Protein AF-A0A1C6ICH6-F1 (afdb_monomer_lite)

Sequence (107 aa):
MEGKCVLFKAFGGVDAIPLCVRSHDVDEIVNTVALLAGSFGGVNLEDIAAPRCFEIERKLKERCDIPIFHDDQHGTAVITLAGLTNALPAPPPSPSRSCCSPPGQGT

pLDDT: mean 90.63, std 14.8, range [42.0, 98.56]

Secondary structure (DSSP, 8-state):
-HHHHHHHHHHH-------------HHHHHHHHHHHGGG-S-EEE-SPPTTHHHHHHHHHHHH-SS-EEEIIIIIHHHHHHHHHHHHSPPPPPP--S---PPPP---

Structure (mmCIF, N/CA/C/O backbone):
data_AF-A0A1C6ICH6-F1
#
_entry.id   AF-A0A1C6ICH6-F1
#
loop_
_atom_site.group_PDB
_atom_site.id
_atom_site.type_symbol
_atom_site.label_atom_id
_atom_site.label_alt_id
_atom_site.label_comp_id
_atom_site.label_asym_id
_atom_site.label_entity_id
_atom_site.label_seq_id
_atom_site.pdbx_PDB_ins_code
_atom_site.Cartn_x
_atom_site.Cartn_y
_atom_site.Cartn_z
_atom_site.occupancy
_atom_site.B_iso_or_equiv
_atom_site.auth_seq_id
_atom_site.auth_comp_id
_atom_site.auth_asym_id
_atom_site.auth_atom_id
_atom_site.pdbx_PDB_model_num
ATOM 1 N N . MET A 1 1 ? -6.564 8.532 -8.002 1.00 95.62 1 MET A N 1
ATOM 2 C CA . MET A 1 1 ? -6.870 7.211 -7.404 1.00 95.62 1 MET A CA 1
ATOM 3 C C . MET A 1 1 ? -7.548 6.247 -8.370 1.00 95.62 1 MET A C 1
ATOM 5 O O . MET A 1 1 ? -6.965 5.203 -8.614 1.00 95.62 1 MET A O 1
ATOM 9 N N . GLU A 1 2 ? -8.693 6.573 -8.986 1.00 97.62 2 GLU A N 1
ATOM 10 C CA . GLU A 1 2 ? -9.378 5.661 -9.936 1.00 97.62 2 GLU A CA 1
ATOM 11 C C . GLU A 1 2 ? -8.475 5.134 -11.062 1.00 97.62 2 GLU A C 1
ATOM 13 O O . GLU A 1 2 ? -8.437 3.932 -11.309 1.00 97.62 2 GLU A O 1
ATOM 18 N N . GLY A 1 3 ? -7.676 6.008 -11.687 1.00 97.75 3 GLY A N 1
ATOM 19 C CA . GLY A 1 3 ? -6.709 5.588 -12.706 1.00 97.75 3 GLY A CA 1
ATOM 20 C C . GLY A 1 3 ? -5.717 4.537 -12.197 1.00 97.75 3 GLY A C 1
ATOM 21 O O . GLY A 1 3 ? -5.391 3.604 -12.922 1.00 97.75 3 GLY A O 1
ATOM 22 N N . LYS A 1 4 ? -5.304 4.611 -10.926 1.00 96.75 4 LYS A N 1
ATOM 23 C CA . LYS A 1 4 ? -4.405 3.623 -10.321 1.00 96.75 4 LYS A CA 1
ATOM 24 C C . LYS A 1 4 ? -5.103 2.286 -10.081 1.00 96.75 4 LYS A C 1
ATOM 26 O O . LYS A 1 4 ? -4.509 1.243 -10.324 1.00 96.75 4 LYS A O 1
ATOM 31 N N . CYS A 1 5 ? -6.383 2.303 -9.709 1.00 98.00 5 CYS A N 1
ATOM 32 C CA . CYS A 1 5 ? -7.198 1.088 -9.635 1.00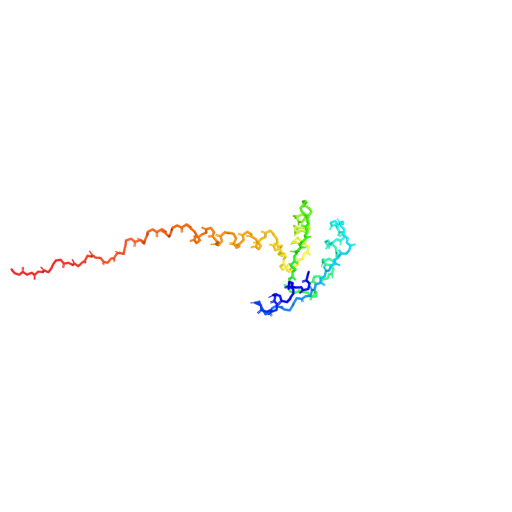 98.00 5 CYS A CA 1
ATOM 33 C C . CYS A 1 5 ? -7.312 0.396 -11.005 1.00 98.00 5 CYS A C 1
ATOM 35 O O . CYS A 1 5 ? -7.191 -0.825 -11.085 1.00 98.00 5 CYS A O 1
ATOM 37 N N . VAL A 1 6 ? -7.459 1.166 -12.092 1.00 98.38 6 VAL A N 1
ATOM 38 C CA . VAL A 1 6 ? -7.428 0.620 -13.461 1.00 98.38 6 VAL A CA 1
ATOM 39 C C . VAL A 1 6 ? -6.081 -0.047 -13.757 1.00 98.38 6 VAL A C 1
ATOM 41 O O . VAL A 1 6 ? -6.068 -1.148 -14.302 1.00 98.38 6 VAL A O 1
ATOM 44 N N . LEU A 1 7 ? -4.957 0.562 -13.358 1.00 98.00 7 LEU A N 1
ATOM 45 C CA . LEU A 1 7 ? -3.627 -0.043 -13.520 1.00 98.00 7 LEU A CA 1
ATOM 46 C C . LEU A 1 7 ? -3.477 -1.341 -12.712 1.00 98.00 7 LEU A C 1
ATOM 48 O O . LEU A 1 7 ? -3.005 -2.339 -13.258 1.00 98.00 7 LEU A O 1
ATOM 52 N N . PHE A 1 8 ? -3.928 -1.357 -11.453 1.00 98.31 8 PHE A N 1
ATOM 53 C CA . PHE A 1 8 ? -3.949 -2.563 -10.616 1.00 98.31 8 PHE A CA 1
ATOM 54 C C . PHE A 1 8 ? -4.706 -3.706 -11.292 1.00 98.31 8 PHE A C 1
ATOM 56 O O . PHE A 1 8 ? -4.198 -4.830 -11.344 1.00 98.31 8 PHE A O 1
ATOM 63 N N . LYS A 1 9 ? -5.873 -3.420 -11.880 1.00 98.19 9 LYS A N 1
ATOM 64 C CA . LYS A 1 9 ? -6.653 -4.442 -12.578 1.00 98.19 9 LYS A CA 1
ATOM 65 C C . LYS A 1 9 ? -5.992 -4.889 -13.878 1.00 98.19 9 LYS A C 1
ATOM 67 O O . LYS A 1 9 ? -5.892 -6.089 -14.121 1.00 98.19 9 LYS A O 1
ATOM 72 N N . ALA A 1 10 ? -5.546 -3.941 -14.700 1.00 98.50 10 ALA A N 1
ATOM 73 C CA . ALA A 1 10 ? -5.025 -4.210 -16.037 1.00 98.50 10 ALA A CA 1
ATOM 74 C C . ALA A 1 10 ? -3.690 -4.966 -16.022 1.00 98.50 10 ALA A C 1
ATOM 76 O O . ALA A 1 10 ? -3.485 -5.851 -16.848 1.00 98.50 10 ALA A O 1
ATOM 77 N N . PHE A 1 11 ? -2.794 -4.630 -15.091 1.00 98.06 11 PHE A N 1
ATOM 78 C CA . PHE A 1 11 ? -1.433 -5.175 -15.065 1.00 98.06 11 PHE A CA 1
ATOM 79 C C . PHE A 1 11 ? -1.189 -6.166 -13.928 1.00 98.06 11 PHE A C 1
ATOM 81 O O . PHE A 1 11 ? -0.359 -7.059 -14.074 1.00 98.06 11 PHE A O 1
ATOM 88 N N . GLY A 1 12 ? -1.901 -6.029 -12.807 1.00 97.31 12 GLY A N 1
ATOM 89 C CA . GLY A 1 12 ? -1.746 -6.900 -11.640 1.00 97.31 12 GLY A CA 1
ATOM 90 C C . GLY A 1 12 ? -2.878 -7.909 -11.449 1.00 97.31 12 GLY A C 1
ATOM 91 O O . GLY A 1 12 ? -2.770 -8.772 -10.584 1.00 97.31 12 GLY A O 1
ATOM 92 N N . GLY A 1 13 ? -3.981 -7.794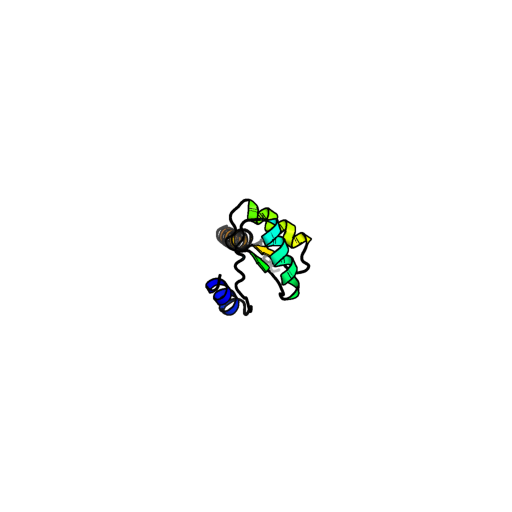 -12.200 1.00 98.12 13 GLY A N 1
ATOM 93 C CA . GLY A 1 13 ? -5.192 -8.578 -11.943 1.00 98.12 13 GLY A CA 1
ATOM 94 C C . GLY A 1 13 ? -5.831 -8.286 -10.578 1.00 98.12 13 GLY A C 1
ATOM 95 O O . GLY A 1 13 ? -6.666 -9.066 -10.127 1.00 98.12 13 GLY A O 1
ATOM 96 N N . VAL A 1 14 ? -5.452 -7.181 -9.926 1.00 98.25 14 VAL A N 1
ATOM 97 C CA . VAL A 1 14 ? -5.881 -6.817 -8.570 1.00 98.25 14 VAL A CA 1
ATOM 98 C C . VAL A 1 14 ? -7.144 -5.964 -8.634 1.00 98.25 14 VAL A C 1
ATOM 100 O O . VAL A 1 14 ? -7.172 -4.926 -9.296 1.00 98.25 14 VAL A O 1
ATOM 103 N N . ASP A 1 15 ? -8.183 -6.383 -7.914 1.00 98.31 15 ASP A N 1
ATOM 104 C CA . ASP A 1 15 ? -9.392 -5.587 -7.712 1.00 98.31 15 ASP A CA 1
ATOM 105 C C . ASP A 1 15 ? -9.152 -4.557 -6.602 1.00 98.31 15 ASP A C 1
ATOM 107 O O . ASP A 1 15 ? -9.133 -4.881 -5.416 1.00 98.31 15 ASP A O 1
ATOM 111 N N . ALA A 1 16 ? -8.937 -3.305 -7.001 1.00 98.25 16 ALA A N 1
ATOM 112 C CA . ALA A 1 16 ? -8.693 -2.189 -6.096 1.00 98.25 16 ALA A CA 1
ATOM 113 C C . ALA A 1 16 ? -9.859 -1.197 -6.126 1.00 98.25 16 ALA A C 1
ATOM 115 O O . ALA A 1 16 ? -10.440 -0.942 -7.183 1.00 98.25 16 ALA A O 1
ATOM 116 N N . ILE A 1 17 ? -10.147 -0.581 -4.979 1.00 97.88 17 ILE A N 1
ATOM 117 C CA . ILE A 1 17 ? -11.095 0.531 -4.878 1.00 97.88 17 ILE A CA 1
ATOM 118 C C . ILE A 1 17 ? -10.378 1.793 -4.378 1.00 97.88 17 ILE A C 1
ATOM 120 O O . ILE A 1 17 ? -9.502 1.696 -3.515 1.00 97.88 17 ILE A O 1
ATOM 124 N N . PRO A 1 18 ? -10.724 2.985 -4.888 1.00 97.69 18 P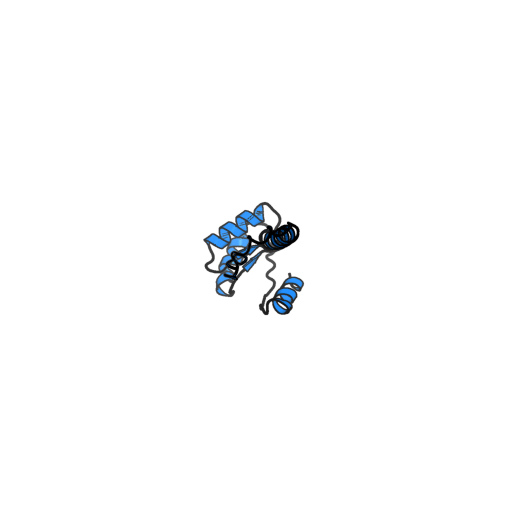RO A N 1
ATOM 125 C CA . PRO A 1 18 ? -10.135 4.226 -4.410 1.00 97.69 18 PRO A CA 1
ATOM 126 C C . PRO A 1 18 ? -10.815 4.679 -3.111 1.00 97.69 18 PRO A C 1
ATOM 128 O O . PRO A 1 18 ? -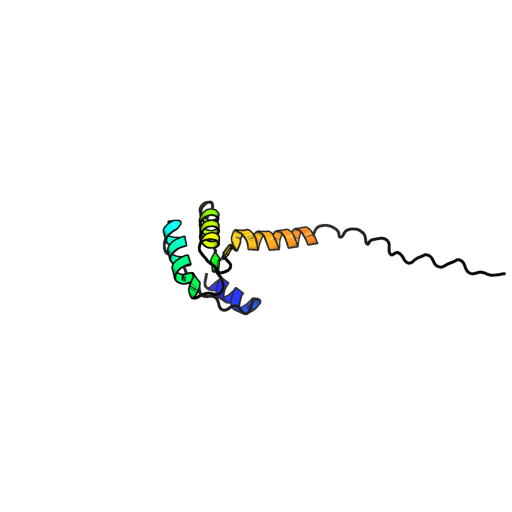12.028 4.879 -3.078 1.00 97.69 18 PRO A O 1
ATOM 131 N N . LEU A 1 19 ? -10.034 4.904 -2.051 1.00 96.50 19 LEU A N 1
ATOM 132 C CA . LEU A 1 19 ? -10.525 5.440 -0.776 1.00 96.50 19 LEU A CA 1
ATOM 133 C C . LEU A 1 19 ? -9.842 6.772 -0.449 1.00 96.50 19 LEU A C 1
ATOM 135 O O . LEU A 1 19 ? -8.792 6.819 0.186 1.00 96.50 19 LEU A O 1
ATOM 139 N N . CYS A 1 20 ? -10.452 7.874 -0.886 1.00 96.69 20 CYS A N 1
ATOM 140 C CA . CYS A 1 20 ? -9.953 9.221 -0.610 1.00 96.69 20 CYS A CA 1
ATOM 141 C C . CYS A 1 20 ? -10.492 9.732 0.736 1.00 96.69 20 CYS A C 1
ATOM 143 O O . CYS A 1 20 ? -11.642 10.168 0.826 1.00 96.69 20 CYS A O 1
ATOM 145 N N . VAL A 1 21 ? -9.659 9.714 1.778 1.00 96.50 21 VAL A N 1
ATOM 146 C CA . VAL A 1 21 ? -10.010 10.253 3.102 1.00 96.50 21 VAL A CA 1
ATOM 147 C C . VAL A 1 21 ? -9.870 11.775 3.086 1.00 96.50 21 VAL A C 1
ATOM 149 O O . VAL A 1 21 ? -8.793 12.307 2.827 1.00 96.50 21 VAL A O 1
ATOM 152 N N . ARG A 1 22 ? -10.957 12.502 3.374 1.00 96.62 22 ARG A N 1
ATOM 153 C CA . ARG A 1 22 ? -10.962 13.975 3.436 1.00 96.62 22 ARG A CA 1
ATOM 154 C C . ARG A 1 22 ? -10.456 14.472 4.794 1.00 96.62 22 ARG A C 1
ATOM 156 O O . ARG A 1 22 ? -11.160 15.183 5.501 1.00 96.62 22 ARG A O 1
ATOM 163 N N . SER A 1 23 ? -9.242 14.072 5.147 1.00 96.44 23 SER A N 1
ATOM 164 C CA . SER A 1 23 ? -8.532 14.563 6.323 1.00 96.44 23 SER A CA 1
ATOM 165 C C . SER A 1 23 ? -7.055 14.763 6.003 1.00 96.44 23 SER A C 1
ATOM 167 O O . SER A 1 23 ? -6.496 14.194 5.065 1.00 96.44 23 SER A O 1
ATOM 169 N N . HIS A 1 24 ? -6.438 15.628 6.792 1.00 95.00 24 HIS A N 1
ATOM 170 C CA . HIS A 1 24 ? -5.008 15.889 6.804 1.00 95.00 24 HIS A CA 1
ATOM 171 C C . HIS A 1 24 ? -4.381 15.528 8.155 1.00 95.00 24 HIS A C 1
ATOM 173 O O . HIS A 1 24 ? -3.160 15.630 8.300 1.00 95.00 24 HIS A O 1
ATOM 179 N N . ASP A 1 25 ? -5.198 15.121 9.125 1.00 97.75 25 ASP A N 1
ATOM 180 C CA . ASP A 1 25 ? -4.733 14.646 10.414 1.00 97.75 25 ASP A CA 1
ATOM 181 C C . ASP A 1 25 ? -4.230 13.201 10.297 1.00 97.75 25 ASP A C 1
ATOM 183 O O . ASP A 1 25 ? -4.849 12.350 9.656 1.00 97.75 25 ASP A O 1
ATOM 187 N N . VAL A 1 26 ? -3.065 12.936 10.886 1.00 98.12 26 VAL A N 1
ATOM 188 C CA . VAL A 1 26 ? -2.412 11.622 10.803 1.00 98.12 26 VAL A CA 1
ATOM 189 C C . VAL A 1 26 ? -3.258 10.559 11.491 1.00 98.12 26 VAL A C 1
ATOM 191 O O . VAL A 1 26 ? -3.448 9.477 10.938 1.00 98.12 26 VAL A O 1
ATOM 194 N N . ASP A 1 27 ? -3.754 10.850 12.690 1.00 98.12 27 ASP A N 1
ATOM 195 C CA . ASP A 1 27 ? -4.436 9.868 13.522 1.00 98.12 27 ASP A CA 1
ATOM 196 C C . ASP A 1 27 ? -5.830 9.555 12.984 1.00 98.12 27 ASP A C 1
ATOM 198 O O . ASP A 1 27 ? -6.231 8.389 12.984 1.00 98.12 27 ASP A O 1
ATOM 202 N N . GLU A 1 28 ? -6.532 10.550 12.436 1.00 98.25 28 GLU A N 1
ATOM 203 C CA . GLU A 1 28 ? -7.790 10.339 11.721 1.00 98.25 28 GLU A CA 1
ATOM 204 C C . GLU A 1 28 ? -7.603 9.408 10.522 1.00 98.25 28 GLU A C 1
ATOM 206 O O . GLU A 1 28 ? -8.319 8.412 10.414 1.00 98.25 28 GLU A O 1
ATOM 211 N N . ILE A 1 29 ? -6.611 9.668 9.659 1.00 98.25 29 ILE A N 1
ATOM 212 C CA . ILE A 1 29 ? -6.336 8.823 8.485 1.00 98.25 29 ILE A CA 1
ATOM 213 C C . ILE A 1 29 ? -5.999 7.396 8.923 1.00 98.25 29 ILE A C 1
ATOM 215 O O . ILE A 1 29 ? -6.588 6.438 8.416 1.00 98.25 29 ILE A O 1
ATOM 219 N N . VAL A 1 30 ? -5.079 7.245 9.882 1.00 98.44 30 VAL A N 1
ATOM 220 C CA . VAL A 1 30 ? -4.666 5.931 10.392 1.00 98.44 30 VAL A CA 1
ATOM 221 C C . VAL A 1 30 ? -5.866 5.190 10.973 1.00 98.44 30 VAL A C 1
ATOM 223 O O . VAL A 1 30 ? -6.044 4.004 10.707 1.00 98.44 30 VAL A O 1
ATOM 226 N N . ASN A 1 31 ? -6.706 5.867 11.756 1.00 98.50 31 ASN A N 1
ATOM 227 C CA . ASN A 1 31 ? -7.874 5.246 12.360 1.00 98.50 31 ASN A CA 1
ATOM 228 C C . ASN A 1 31 ? -8.922 4.845 11.316 1.00 98.50 31 ASN A C 1
ATOM 230 O O . ASN A 1 31 ? -9.440 3.733 11.385 1.00 98.50 31 ASN A O 1
ATOM 234 N N . THR A 1 32 ? -9.208 5.706 10.335 1.00 98.31 32 THR A N 1
ATOM 235 C CA . THR A 1 32 ? -10.127 5.385 9.236 1.00 98.31 32 THR A CA 1
ATOM 236 C C . THR A 1 32 ? -9.659 4.153 8.470 1.00 98.31 32 THR A C 1
ATOM 238 O O . THR A 1 32 ? -10.444 3.229 8.270 1.00 98.31 32 THR A O 1
ATOM 241 N N . VAL A 1 33 ? -8.384 4.102 8.078 1.00 98.12 33 VAL A N 1
ATOM 242 C CA . VAL A 1 33 ? -7.841 2.960 7.332 1.00 98.12 33 VAL A CA 1
ATOM 243 C C . VAL A 1 33 ? -7.829 1.694 8.194 1.00 98.12 33 VAL A C 1
ATOM 245 O O . VAL A 1 33 ? -8.271 0.650 7.725 1.00 98.12 33 VAL A O 1
ATOM 248 N N . ALA A 1 34 ? -7.410 1.775 9.462 1.00 98.00 34 ALA A N 1
ATOM 249 C CA . ALA A 1 34 ? -7.373 0.618 10.361 1.00 98.00 34 ALA A CA 1
ATOM 250 C C . ALA A 1 34 ? -8.766 0.010 10.607 1.00 98.00 34 ALA A C 1
ATOM 252 O O . ALA A 1 34 ? -8.902 -1.210 10.642 1.00 98.00 34 ALA A O 1
ATOM 253 N N . LEU A 1 35 ? -9.812 0.836 10.731 1.00 98.06 35 LEU A N 1
ATOM 254 C CA . LEU A 1 35 ? -11.193 0.354 10.867 1.00 98.06 35 LEU A CA 1
ATOM 255 C C . LEU A 1 35 ? -11.705 -0.352 9.603 1.00 98.06 35 LEU A C 1
ATOM 257 O O . LEU A 1 35 ? -12.560 -1.229 9.694 1.00 98.06 35 LEU A O 1
ATOM 261 N N . LEU A 1 36 ? -11.192 0.026 8.431 1.00 97.56 36 LEU A N 1
ATOM 262 C CA . LEU A 1 36 ? -11.578 -0.548 7.142 1.00 97.56 36 LEU A CA 1
ATOM 263 C C . LEU A 1 36 ? -10.719 -1.755 6.732 1.00 97.56 36 LEU A C 1
ATOM 265 O O . LEU A 1 36 ? -11.133 -2.510 5.853 1.00 97.56 36 LEU A O 1
ATOM 269 N N . ALA A 1 37 ? -9.558 -1.958 7.363 1.00 96.31 37 ALA A N 1
ATOM 270 C CA . ALA A 1 37 ? -8.550 -2.941 6.964 1.00 96.31 37 ALA A CA 1
ATOM 271 C C . ALA A 1 37 ? -9.111 -4.363 6.799 1.00 96.31 37 ALA A C 1
ATOM 273 O O . ALA A 1 37 ? -8.803 -5.021 5.812 1.00 96.31 37 ALA A O 1
ATOM 274 N N . GLY A 1 38 ? -10.019 -4.803 7.678 1.00 96.12 38 GLY A N 1
ATOM 275 C CA . GLY A 1 38 ? -10.621 -6.143 7.607 1.00 96.12 38 GLY A CA 1
ATOM 276 C C . GLY A 1 38 ? -11.447 -6.430 6.342 1.00 96.12 38 GLY A C 1
ATOM 277 O O . GLY A 1 38 ? -11.821 -7.575 6.109 1.00 96.12 38 GLY A O 1
ATOM 278 N N . SER A 1 39 ? -11.737 -5.415 5.520 1.00 97.62 39 SER A N 1
ATOM 279 C CA . SER A 1 39 ? -12.414 -5.579 4.223 1.00 97.62 39 SER A CA 1
ATOM 280 C C . SER A 1 39 ? -11.449 -5.776 3.046 1.00 97.62 39 SER A C 1
ATOM 282 O O . SER A 1 39 ? -11.906 -6.029 1.932 1.00 97.62 39 SER A O 1
ATOM 284 N N . PHE A 1 40 ? -10.135 -5.642 3.256 1.00 98.31 40 PHE A N 1
ATOM 285 C CA . PHE A 1 40 ? -9.135 -5.618 2.188 1.00 98.31 40 PHE A CA 1
ATOM 286 C C . PHE A 1 40 ? -8.010 -6.622 2.430 1.00 98.31 40 PHE A C 1
ATOM 288 O O . PHE A 1 40 ? -7.671 -6.943 3.560 1.00 98.31 40 PHE A O 1
ATOM 295 N N . GLY A 1 41 ? -7.388 -7.090 1.344 1.00 97.81 41 GLY A N 1
ATOM 296 C CA . GLY A 1 41 ? -6.179 -7.921 1.405 1.00 97.81 41 GLY A CA 1
ATOM 297 C C . GLY A 1 41 ? -4.872 -7.125 1.506 1.00 97.81 41 GLY A C 1
ATOM 298 O O . GLY A 1 41 ? -3.810 -7.722 1.637 1.00 97.81 41 GLY A O 1
ATOM 299 N N . GLY A 1 42 ? -4.929 -5.794 1.412 1.00 98.12 42 GLY A N 1
ATOM 300 C CA . GLY A 1 42 ? -3.776 -4.896 1.481 1.00 98.12 42 GLY A CA 1
ATOM 301 C C . GLY A 1 42 ? -4.173 -3.435 1.263 1.00 98.12 42 GLY A C 1
ATOM 302 O O . GLY A 1 42 ? -5.249 -3.150 0.735 1.00 98.12 42 GLY A O 1
ATOM 303 N N . VAL A 1 43 ? -3.300 -2.510 1.664 1.00 98.38 43 VAL A N 1
ATOM 304 C CA . VAL A 1 43 ? -3.483 -1.058 1.503 1.00 98.38 43 VAL A CA 1
ATOM 305 C C . VAL A 1 43 ? -2.314 -0.475 0.721 1.00 98.38 43 VAL A C 1
ATOM 307 O O . VAL A 1 43 ? -1.157 -0.616 1.120 1.00 98.38 43 VAL A O 1
ATOM 310 N N . ASN A 1 44 ? -2.633 0.233 -0.363 1.00 98.38 44 ASN A N 1
ATOM 311 C CA . ASN A 1 44 ? -1.689 1.053 -1.114 1.00 98.38 44 ASN A CA 1
ATOM 312 C C . ASN A 1 44 ? -1.891 2.535 -0.761 1.00 98.38 44 ASN A C 1
ATOM 314 O O . ASN A 1 44 ? -2.873 3.142 -1.189 1.00 98.38 44 ASN A O 1
ATOM 318 N N . LEU A 1 45 ? -0.972 3.101 0.017 1.00 98.19 45 LEU A N 1
ATOM 319 C CA . LEU A 1 45 ? -0.891 4.531 0.301 1.00 98.19 45 LEU A CA 1
ATOM 320 C C . LEU A 1 45 ? -0.324 5.272 -0.912 1.00 98.19 45 LEU A C 1
ATOM 322 O O . LEU A 1 45 ? 0.630 4.812 -1.540 1.00 98.19 45 LEU A O 1
ATOM 326 N N . GLU A 1 46 ? -0.916 6.423 -1.208 1.00 97.62 46 GLU A N 1
ATOM 327 C CA . GLU A 1 46 ? -0.697 7.165 -2.446 1.00 97.62 46 GLU A CA 1
ATOM 328 C C . GLU A 1 46 ? -0.870 8.667 -2.213 1.00 97.62 46 GLU A C 1
ATOM 330 O O . GLU A 1 46 ? -1.799 9.061 -1.504 1.00 97.62 46 GLU A O 1
ATOM 335 N N . ASP A 1 47 ? -0.041 9.495 -2.850 1.00 95.31 47 ASP A N 1
ATOM 336 C CA . ASP A 1 47 ? -0.189 10.956 -2.912 1.00 95.31 47 ASP A CA 1
ATOM 337 C C . ASP A 1 47 ? -0.282 11.625 -1.522 1.00 95.31 47 ASP A C 1
ATOM 339 O O . ASP A 1 47 ? -0.946 12.649 -1.324 1.00 95.31 47 ASP A O 1
ATOM 343 N N . ILE A 1 48 ? 0.403 11.063 -0.521 1.00 95.88 48 ILE A N 1
ATOM 344 C CA . ILE A 1 48 ? 0.491 11.640 0.824 1.00 95.88 48 ILE A CA 1
ATOM 345 C C . ILE A 1 48 ? 1.803 12.411 0.949 1.00 95.88 48 ILE A C 1
ATOM 347 O O . ILE A 1 48 ? 2.893 11.846 0.911 1.00 95.88 48 ILE A O 1
ATOM 351 N N . ALA A 1 49 ? 1.703 13.721 1.169 1.00 95.06 49 ALA A N 1
ATOM 352 C CA . ALA A 1 49 ? 2.875 14.571 1.334 1.00 95.06 49 ALA A CA 1
ATOM 353 C C . ALA A 1 49 ? 3.745 14.172 2.545 1.00 95.06 49 ALA A C 1
ATOM 355 O O . ALA A 1 49 ? 3.250 13.901 3.649 1.00 95.06 49 ALA A O 1
ATOM 356 N N . ALA A 1 50 ? 5.062 14.234 2.348 1.00 95.00 50 ALA A N 1
ATOM 357 C CA . ALA A 1 50 ? 6.037 14.188 3.429 1.00 95.00 50 ALA A CA 1
ATOM 358 C C . ALA A 1 50 ? 5.914 15.431 4.342 1.00 95.00 50 ALA A C 1
ATOM 360 O O . ALA A 1 50 ? 5.540 16.506 3.869 1.00 95.00 50 ALA A O 1
ATOM 361 N N . PRO A 1 51 ? 6.234 15.315 5.647 1.00 94.75 51 PRO A N 1
ATOM 362 C CA . PRO A 1 51 ? 6.754 14.123 6.329 1.00 94.75 51 PRO A CA 1
ATOM 363 C C . PRO A 1 51 ? 5.672 13.167 6.867 1.00 94.75 51 PRO A C 1
ATOM 365 O O . PRO A 1 51 ? 6.009 12.104 7.381 1.00 94.75 51 PRO A O 1
ATOM 368 N N . ARG A 1 52 ? 4.377 13.504 6.768 1.00 95.94 52 ARG A N 1
ATOM 369 C CA . ARG 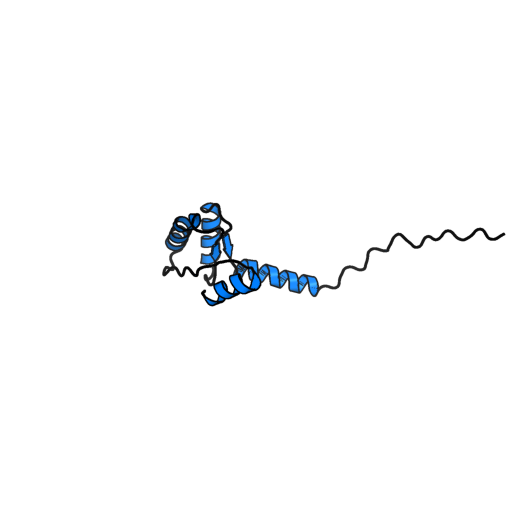A 1 52 ? 3.295 12.702 7.380 1.00 95.94 52 ARG A CA 1
ATOM 370 C C . ARG A 1 52 ? 3.195 11.282 6.838 1.00 95.94 52 ARG A C 1
ATOM 372 O O . ARG A 1 52 ? 2.801 10.391 7.585 1.00 95.94 52 ARG A O 1
ATOM 379 N N . CYS A 1 53 ? 3.501 11.074 5.559 1.00 97.19 53 CYS A N 1
ATOM 380 C CA . CYS A 1 53 ? 3.412 9.756 4.931 1.00 97.19 53 CYS A CA 1
ATOM 381 C C . CYS A 1 53 ? 4.194 8.680 5.697 1.00 97.19 53 CYS A C 1
ATOM 383 O O . CYS A 1 53 ? 3.674 7.583 5.886 1.00 97.19 53 CYS A O 1
ATOM 385 N N . PHE A 1 54 ? 5.375 9.020 6.225 1.00 97.69 54 PHE A N 1
ATOM 386 C CA . PHE A 1 54 ? 6.198 8.107 7.018 1.00 97.69 54 PHE A CA 1
ATOM 387 C C . PHE A 1 54 ? 5.509 7.693 8.321 1.00 97.69 54 PHE A C 1
ATOM 389 O O . PHE A 1 54 ? 5.518 6.522 8.698 1.00 97.69 54 PHE A O 1
ATOM 396 N N . GLU A 1 55 ? 4.896 8.652 9.019 1.00 98.19 55 GLU A N 1
ATOM 397 C CA . GLU A 1 55 ? 4.215 8.377 10.281 1.00 98.19 55 GLU A CA 1
ATOM 398 C C . GLU A 1 55 ? 2.929 7.571 10.068 1.00 98.19 55 GLU A C 1
ATOM 400 O O . GLU A 1 55 ? 2.687 6.614 10.804 1.00 98.19 55 GLU A O 1
ATOM 405 N N . ILE A 1 56 ? 2.144 7.917 9.042 1.00 98.44 56 ILE A N 1
ATOM 406 C CA . ILE A 1 56 ? 0.929 7.186 8.658 1.00 98.44 56 ILE A CA 1
ATOM 407 C C . ILE A 1 56 ? 1.274 5.735 8.321 1.00 98.44 56 ILE A C 1
ATOM 409 O O . ILE A 1 56 ? 0.663 4.816 8.864 1.00 98.44 56 ILE A O 1
ATOM 413 N N . GLU A 1 57 ? 2.278 5.515 7.470 1.00 98.44 57 GLU A N 1
ATOM 414 C CA . GLU A 1 57 ? 2.701 4.174 7.074 1.00 98.44 57 GLU A CA 1
ATOM 415 C C . GLU A 1 57 ? 3.175 3.350 8.276 1.00 98.44 57 GLU A C 1
ATOM 417 O O . GLU A 1 57 ? 2.730 2.215 8.456 1.00 98.44 57 GLU A O 1
ATOM 422 N N . ARG A 1 58 ? 4.038 3.923 9.128 1.00 98.56 58 ARG A N 1
ATOM 423 C CA . ARG A 1 58 ? 4.538 3.250 10.333 1.00 98.56 58 ARG A CA 1
ATOM 424 C C . ARG A 1 58 ? 3.390 2.842 11.258 1.00 98.56 58 ARG A C 1
ATOM 426 O O . ARG A 1 58 ? 3.299 1.675 11.631 1.00 98.56 58 ARG A O 1
ATOM 433 N N . LYS A 1 59 ? 2.492 3.776 11.595 1.00 98.56 59 LYS A N 1
ATOM 434 C CA . LYS A 1 59 ? 1.348 3.505 12.481 1.00 98.56 59 LYS A CA 1
ATOM 435 C C . LYS A 1 59 ? 0.398 2.462 11.888 1.00 98.56 59 LYS A C 1
ATOM 437 O O . LYS A 1 59 ? -0.138 1.641 12.627 1.00 98.56 59 LYS A O 1
ATOM 442 N N . LEU A 1 60 ? 0.183 2.465 10.571 1.00 98.50 60 LEU A N 1
ATOM 443 C CA . LEU A 1 60 ? -0.661 1.464 9.917 1.00 98.50 60 LEU A CA 1
ATOM 444 C C . LEU A 1 60 ? -0.026 0.076 9.918 1.00 98.50 60 LEU A C 1
ATOM 446 O O . LEU A 1 60 ? -0.731 -0.884 10.209 1.00 98.50 60 LEU A O 1
ATOM 450 N N . LYS A 1 61 ? 1.286 -0.036 9.677 1.00 98.25 61 LYS A N 1
ATOM 451 C CA . LYS A 1 61 ? 2.019 -1.310 9.790 1.00 98.25 61 LYS A CA 1
ATOM 452 C C . LYS A 1 61 ? 1.993 -1.885 11.207 1.00 98.25 61 LYS A C 1
ATOM 454 O O . LYS A 1 61 ? 2.014 -3.096 11.367 1.00 98.25 61 LYS A O 1
ATOM 459 N N . GLU A 1 62 ? 1.950 -1.028 12.226 1.00 98.12 62 GLU A N 1
ATOM 460 C CA . GLU A 1 62 ? 1.826 -1.447 13.629 1.00 98.12 62 GLU A CA 1
ATOM 461 C C . GLU A 1 62 ? 0.398 -1.882 13.998 1.00 98.12 62 GLU A C 1
ATOM 463 O O . GLU A 1 62 ? 0.225 -2.745 14.855 1.00 98.12 62 GLU A O 1
ATOM 468 N N . ARG A 1 63 ? -0.630 -1.275 13.386 1.00 97.62 63 ARG A N 1
ATOM 469 C CA . ARG A 1 63 ? -2.046 -1.498 13.739 1.00 97.62 63 ARG A CA 1
ATOM 470 C C . ARG A 1 63 ? -2.772 -2.522 12.870 1.00 97.62 63 ARG A C 1
ATOM 472 O O . ARG A 1 63 ? -3.781 -3.051 13.327 1.00 97.62 63 ARG A O 1
ATOM 479 N N . CYS A 1 64 ? -2.328 -2.744 11.638 1.00 97.44 64 CYS A N 1
ATOM 480 C CA . CYS A 1 64 ? -3.006 -3.602 10.668 1.00 97.44 64 CYS A CA 1
ATOM 481 C C . CYS A 1 64 ? -2.235 -4.910 10.473 1.00 97.44 64 CYS A C 1
ATOM 483 O O . CYS A 1 64 ? -1.009 -4.924 10.433 1.00 97.44 64 CYS A O 1
ATOM 485 N N . ASP A 1 65 ? -2.968 -6.000 10.295 1.00 96.62 65 ASP A N 1
ATOM 486 C CA . ASP A 1 65 ? -2.464 -7.342 9.995 1.00 96.62 65 ASP A CA 1
ATOM 487 C C . ASP A 1 65 ? -2.305 -7.611 8.486 1.00 96.62 65 ASP A C 1
ATOM 489 O O . ASP A 1 65 ? -1.805 -8.663 8.084 1.00 96.62 65 ASP A O 1
ATOM 493 N N . ILE A 1 66 ? -2.685 -6.645 7.647 1.00 98.19 66 ILE A N 1
ATOM 494 C CA . ILE A 1 66 ? -2.565 -6.698 6.187 1.00 98.19 66 ILE A CA 1
ATOM 495 C C . ILE A 1 66 ? -1.363 -5.884 5.678 1.00 98.19 66 ILE A C 1
ATOM 497 O O . ILE A 1 66 ? -0.948 -4.916 6.322 1.00 98.19 66 ILE A O 1
ATOM 501 N N . PRO A 1 67 ? -0.804 -6.220 4.499 1.00 98.19 67 PRO A N 1
ATOM 502 C CA . PRO A 1 67 ? 0.297 -5.469 3.910 1.00 98.19 67 PRO A CA 1
ATOM 503 C C . PRO A 1 67 ? -0.052 -3.994 3.683 1.00 98.19 67 PRO A C 1
ATOM 505 O O . PRO A 1 67 ? -1.044 -3.671 3.028 1.00 98.19 67 PRO A O 1
ATOM 508 N N . ILE A 1 68 ? 0.814 -3.108 4.178 1.00 98.50 68 ILE A N 1
ATOM 509 C CA . ILE A 1 68 ? 0.765 -1.665 3.927 1.00 98.50 68 ILE A CA 1
ATOM 510 C C . ILE A 1 68 ? 1.954 -1.297 3.041 1.00 98.50 68 ILE A C 1
ATOM 512 O O . ILE A 1 68 ? 3.112 -1.481 3.433 1.00 98.50 68 ILE A O 1
ATOM 516 N N . PHE A 1 69 ? 1.667 -0.769 1.857 1.00 98.19 69 PHE A N 1
ATOM 517 C CA . PHE A 1 69 ? 2.657 -0.329 0.880 1.00 98.19 69 PHE A CA 1
ATOM 518 C C . PHE A 1 69 ? 2.415 1.136 0.537 1.00 98.19 69 PHE A C 1
ATOM 520 O O . PHE A 1 69 ? 1.271 1.549 0.394 1.00 98.19 69 PHE A O 1
ATOM 527 N N . HIS A 1 70 ? 3.477 1.923 0.412 1.00 98.31 70 HIS A N 1
ATOM 528 C CA . HIS A 1 70 ? 3.394 3.305 -0.047 1.00 98.31 70 HIS A CA 1
ATOM 529 C C . HIS A 1 70 ? 4.090 3.425 -1.395 1.00 98.31 70 HIS A C 1
ATOM 531 O O . HIS A 1 70 ? 5.312 3.282 -1.464 1.00 98.31 70 HIS A O 1
ATOM 537 N N . ASP A 1 71 ? 3.334 3.710 -2.452 1.00 97.31 71 ASP A N 1
ATOM 538 C CA . ASP A 1 71 ? 3.866 3.604 -3.812 1.00 97.31 71 ASP A CA 1
ATOM 539 C C . ASP A 1 71 ? 4.906 4.682 -4.122 1.00 97.31 71 ASP A C 1
ATOM 541 O O . ASP A 1 71 ? 6.003 4.357 -4.573 1.00 97.31 71 ASP A O 1
ATOM 545 N N . ASP A 1 72 ? 4.636 5.941 -3.758 1.00 95.62 72 ASP A N 1
ATOM 546 C CA . ASP A 1 72 ? 5.581 7.036 -4.032 1.00 95.62 72 ASP A CA 1
ATOM 547 C C . ASP A 1 72 ? 6.947 6.827 -3.360 1.00 95.62 72 ASP A C 1
ATOM 549 O O . ASP A 1 72 ? 7.966 7.308 -3.859 1.00 95.62 72 ASP A O 1
ATOM 553 N N . GLN A 1 73 ? 6.977 6.087 -2.245 1.00 95.81 73 GLN A N 1
ATOM 554 C CA . GLN A 1 73 ? 8.199 5.734 -1.532 1.00 95.81 73 GLN A CA 1
ATOM 555 C C . GLN A 1 73 ? 8.824 4.463 -2.118 1.00 95.81 73 GLN A C 1
ATOM 557 O O . GLN A 1 73 ? 9.884 4.501 -2.747 1.00 95.81 73 GLN A O 1
ATOM 562 N N . HIS A 1 74 ? 8.173 3.320 -1.908 1.00 97.38 74 HIS A N 1
ATOM 563 C CA . HIS A 1 74 ? 8.753 2.010 -2.193 1.00 97.38 74 HIS A CA 1
ATOM 564 C C . HIS A 1 74 ? 8.641 1.643 -3.670 1.00 97.38 74 HIS A C 1
ATOM 566 O O . HIS A 1 74 ? 9.584 1.079 -4.218 1.00 97.38 74 HIS A O 1
ATOM 572 N N . GLY A 1 75 ? 7.535 1.990 -4.332 1.00 95.31 75 GLY A N 1
ATOM 573 C CA . GLY A 1 75 ? 7.337 1.756 -5.766 1.00 95.31 75 GLY A CA 1
ATOM 574 C C . GLY A 1 75 ? 8.390 2.489 -6.594 1.00 95.31 75 GLY A C 1
ATOM 575 O O . GLY A 1 75 ? 9.111 1.868 -7.382 1.00 95.31 75 GLY A O 1
ATOM 576 N N . THR A 1 76 ? 8.577 3.784 -6.317 1.00 96.44 76 THR A N 1
ATOM 577 C CA . THR A 1 76 ? 9.643 4.597 -6.923 1.00 96.44 76 THR A CA 1
ATOM 578 C C . THR A 1 76 ? 11.031 4.025 -6.633 1.00 96.44 76 THR A C 1
ATOM 580 O O . THR A 1 76 ? 11.848 3.900 -7.547 1.00 96.44 76 THR A O 1
ATOM 583 N N . ALA A 1 77 ? 11.318 3.646 -5.383 1.00 97.25 77 ALA A N 1
ATOM 584 C CA . ALA A 1 77 ? 12.622 3.102 -5.007 1.00 97.25 77 ALA A CA 1
ATOM 585 C C . ALA A 1 77 ? 12.940 1.784 -5.734 1.00 97.25 77 ALA A C 1
ATOM 587 O O . ALA A 1 77 ? 14.047 1.623 -6.249 1.00 97.25 77 ALA A O 1
ATOM 588 N N . VAL A 1 78 ? 11.969 0.868 -5.830 1.00 97.75 78 VAL A N 1
ATOM 589 C CA . VAL A 1 78 ? 12.134 -0.428 -6.504 1.00 97.75 78 VAL A CA 1
ATOM 590 C C . VAL A 1 78 ? 12.442 -0.236 -7.985 1.00 97.75 78 VAL A C 1
ATOM 592 O O . VAL A 1 78 ? 13.425 -0.796 -8.474 1.00 97.75 78 VAL A O 1
ATOM 595 N N . ILE A 1 79 ? 11.659 0.578 -8.704 1.00 96.94 79 ILE A N 1
ATOM 596 C CA . ILE A 1 79 ? 11.888 0.762 -10.144 1.00 96.94 79 ILE A CA 1
ATOM 597 C C . ILE A 1 79 ? 13.173 1.550 -10.425 1.00 96.94 79 ILE A C 1
ATOM 599 O O . ILE A 1 79 ? 13.892 1.241 -11.376 1.00 96.94 79 ILE A O 1
ATOM 603 N N . THR A 1 80 ? 13.519 2.506 -9.558 1.00 97.75 80 THR A N 1
ATOM 604 C CA . THR A 1 80 ? 14.778 3.259 -9.649 1.00 97.75 80 THR A CA 1
ATOM 605 C C . THR A 1 80 ? 15.980 2.341 -9.447 1.00 97.75 80 THR A C 1
ATOM 607 O O . THR A 1 80 ? 16.928 2.383 -10.231 1.00 97.75 80 THR A O 1
ATOM 610 N N . LEU A 1 81 ? 15.938 1.466 -8.438 1.00 97.06 81 LEU A N 1
ATOM 611 C CA . LEU A 1 81 ? 17.006 0.504 -8.177 1.00 97.06 81 LEU A CA 1
ATOM 612 C C . LEU A 1 81 ? 17.127 -0.533 -9.299 1.00 97.06 81 LEU A C 1
ATOM 614 O O . LEU A 1 81 ? 18.244 -0.865 -9.696 1.00 97.06 81 LEU A O 1
ATOM 618 N N . ALA A 1 82 ? 16.006 -1.016 -9.840 1.00 96.25 82 ALA A N 1
ATOM 619 C CA . ALA A 1 82 ? 16.008 -1.912 -10.994 1.00 96.25 82 ALA A CA 1
ATOM 620 C C . ALA A 1 82 ? 16.668 -1.244 -12.213 1.00 96.25 82 ALA A C 1
ATOM 622 O O . ALA A 1 82 ? 17.539 -1.838 -12.851 1.00 96.25 82 ALA A O 1
ATOM 623 N N . GLY A 1 83 ? 16.318 0.017 -12.489 1.00 96.31 83 GLY A N 1
ATOM 624 C CA . GLY A 1 83 ? 16.952 0.818 -13.535 1.00 96.31 83 GLY A CA 1
ATOM 625 C C . GLY A 1 83 ? 18.457 0.986 -13.317 1.00 96.31 83 GLY A C 1
ATOM 626 O O . GLY A 1 83 ? 19.238 0.743 -14.234 1.00 96.31 83 GLY A O 1
ATOM 627 N N . LEU A 1 84 ? 18.876 1.325 -12.094 1.00 96.31 84 LEU A N 1
ATOM 628 C CA . LEU A 1 84 ? 20.290 1.479 -11.748 1.00 96.31 84 LEU A CA 1
ATOM 629 C C . LEU A 1 84 ? 21.066 0.164 -11.895 1.00 96.31 84 LEU A C 1
ATOM 631 O O . LEU A 1 84 ? 22.155 0.154 -12.461 1.00 96.31 84 LEU A O 1
ATOM 635 N N . THR A 1 85 ? 20.496 -0.947 -11.431 1.00 94.31 85 THR A N 1
ATOM 636 C CA . THR A 1 85 ? 21.118 -2.278 -11.517 1.00 94.31 85 THR A CA 1
ATOM 637 C C . THR A 1 85 ? 21.347 -2.689 -12.968 1.00 94.31 85 THR A C 1
ATOM 639 O O . THR A 1 85 ? 22.406 -3.215 -13.291 1.00 94.31 85 THR A O 1
ATOM 642 N N . ASN A 1 86 ? 20.392 -2.393 -13.851 1.00 93.25 86 ASN A N 1
ATOM 643 C CA . ASN A 1 86 ? 20.516 -2.676 -15.280 1.00 93.25 86 ASN A CA 1
ATOM 644 C C . ASN A 1 86 ? 21.489 -1.730 -16.003 1.00 93.25 86 ASN A C 1
ATOM 646 O O . ASN A 1 86 ? 22.027 -2.093 -17.046 1.00 93.25 86 ASN A O 1
ATOM 650 N N . ALA A 1 87 ? 21.698 -0.517 -15.483 1.00 93.94 87 ALA A N 1
ATOM 651 C CA . ALA A 1 87 ? 22.634 0.451 -16.052 1.00 93.94 87 ALA A CA 1
ATOM 652 C C . ALA A 1 87 ? 24.097 0.148 -15.688 1.00 93.94 87 ALA A C 1
ATOM 654 O O . ALA A 1 87 ? 25.008 0.527 -16.427 1.00 93.94 87 ALA A O 1
ATOM 655 N N . LEU A 1 88 ? 24.336 -0.519 -14.556 1.00 90.94 88 LEU A N 1
ATOM 656 C CA . LEU A 1 88 ? 25.670 -0.968 -14.183 1.00 90.94 88 LEU A CA 1
ATOM 657 C C . LEU A 1 88 ? 26.097 -2.134 -15.093 1.00 90.94 88 LEU A C 1
ATOM 659 O O . LEU A 1 88 ? 25.308 -3.050 -15.332 1.00 90.94 88 LEU A O 1
ATOM 663 N N . PRO A 1 89 ? 27.339 -2.138 -15.609 1.00 78.12 89 PRO A N 1
ATOM 664 C CA . PRO A 1 89 ? 27.829 -3.254 -16.402 1.00 78.12 89 PRO A CA 1
ATOM 665 C C . PRO A 1 89 ? 27.794 -4.530 -15.562 1.00 78.12 89 PRO A C 1
ATOM 667 O O . PRO A 1 89 ? 28.230 -4.534 -14.407 1.00 78.12 89 PRO A O 1
ATOM 670 N N . ALA A 1 90 ? 27.281 -5.614 -16.150 1.00 72.88 90 ALA A N 1
ATOM 671 C CA . ALA A 1 90 ? 27.296 -6.913 -15.500 1.00 72.88 90 ALA A CA 1
ATOM 672 C C . ALA A 1 90 ? 28.737 -7.245 -15.070 1.00 72.88 90 ALA A C 1
ATOM 674 O O . ALA A 1 90 ? 29.674 -6.985 -15.838 1.00 72.88 90 ALA A O 1
ATOM 675 N N . PRO A 1 91 ? 28.942 -7.806 -13.863 1.00 68.88 91 PRO A N 1
ATOM 676 C CA . PRO A 1 91 ? 30.256 -8.292 -13.486 1.00 68.88 91 PRO A CA 1
ATOM 677 C C . PRO A 1 91 ? 30.741 -9.262 -14.572 1.00 68.88 91 PRO A C 1
ATOM 679 O O . PRO A 1 91 ? 29.926 -10.019 -15.116 1.00 68.88 91 PRO A O 1
ATOM 682 N N . PRO A 1 92 ? 32.039 -9.228 -14.928 1.00 68.75 92 PRO A N 1
ATOM 683 C CA . PRO A 1 92 ? 32.565 -10.128 -15.938 1.00 68.75 92 PRO A CA 1
ATOM 684 C C . PRO A 1 92 ? 32.187 -11.562 -15.556 1.00 68.75 92 PRO A C 1
ATOM 686 O O . PRO A 1 92 ? 32.213 -11.896 -14.364 1.00 68.75 92 PRO A O 1
ATOM 689 N N . PRO A 1 93 ? 31.800 -12.401 -16.533 1.00 73.12 93 PRO A N 1
ATOM 690 C CA . PRO A 1 93 ? 31.444 -13.778 -16.245 1.00 73.12 93 PRO A CA 1
ATOM 691 C C . PRO A 1 93 ? 32.574 -14.414 -15.438 1.00 73.12 93 PRO A C 1
ATOM 693 O O . PRO A 1 93 ? 33.753 -14.245 -15.766 1.00 73.12 93 PRO A O 1
ATOM 696 N N . SER A 1 94 ? 32.221 -15.125 -14.363 1.00 68.06 94 SER A N 1
ATOM 697 C CA . SER A 1 94 ? 33.198 -15.924 -13.627 1.00 68.06 94 SER A CA 1
ATOM 698 C C . SER A 1 94 ? 33.934 -16.804 -14.637 1.00 68.06 94 SER A C 1
ATOM 700 O O . SER A 1 94 ? 33.244 -17.411 -15.465 1.00 68.06 94 SER A O 1
ATOM 702 N N . PRO A 1 95 ? 35.278 -16.890 -14.608 1.00 67.50 95 PRO A N 1
ATOM 703 C CA . PRO A 1 95 ? 36.001 -17.732 -15.546 1.00 67.50 95 PRO A CA 1
ATOM 704 C C . PRO A 1 95 ? 35.408 -19.136 -15.464 1.00 67.50 95 PRO A C 1
ATOM 706 O O . PRO A 1 95 ? 35.439 -19.775 -14.408 1.00 67.50 95 PRO A O 1
ATOM 709 N N . SER A 1 96 ? 34.789 -19.579 -16.559 1.00 59.72 96 SER A N 1
ATOM 710 C CA . SER A 1 96 ? 34.237 -20.921 -16.664 1.00 59.72 96 SER A CA 1
ATOM 711 C C . SER A 1 96 ? 35.357 -21.893 -16.317 1.00 59.72 96 SER A C 1
ATOM 713 O O . SER A 1 96 ? 36.389 -21.918 -16.994 1.00 59.72 96 SER A O 1
ATOM 715 N N . ARG A 1 97 ? 35.179 -22.689 -15.259 1.00 55.69 97 ARG A N 1
ATOM 716 C CA . ARG A 1 97 ? 36.042 -23.839 -14.963 1.00 55.69 97 ARG A CA 1
ATOM 717 C C . ARG A 1 97 ? 35.808 -24.914 -16.031 1.00 55.69 97 ARG A C 1
ATOM 719 O O . ARG A 1 97 ? 35.209 -25.939 -15.749 1.00 55.69 97 ARG A O 1
ATOM 726 N N . SER A 1 98 ? 36.219 -24.667 -17.270 1.00 56.47 98 SER A N 1
ATOM 727 C CA . SER A 1 98 ? 36.150 -25.647 -18.358 1.00 56.47 98 SER A CA 1
ATOM 728 C C . SER A 1 98 ? 37.012 -25.210 -19.543 1.00 56.47 98 SER A C 1
ATOM 730 O O . SER A 1 98 ? 36.516 -24.968 -20.637 1.00 56.47 98 SER A O 1
ATOM 732 N N . CYS A 1 99 ? 38.318 -25.088 -19.323 1.00 49.25 99 CYS A N 1
ATOM 733 C CA . CYS A 1 99 ? 39.295 -25.182 -20.409 1.00 49.25 99 CYS A CA 1
ATOM 734 C C . CYS A 1 99 ? 40.609 -25.769 -19.873 1.00 49.25 99 CYS A C 1
ATOM 736 O O . CYS A 1 99 ? 41.681 -25.197 -20.014 1.00 49.25 99 CYS A O 1
ATOM 738 N N . CYS A 1 100 ? 40.507 -26.922 -19.210 1.00 48.28 100 CYS A N 1
ATOM 739 C CA . CYS A 1 100 ? 41.628 -27.845 -19.064 1.00 48.28 100 CYS A CA 1
ATOM 740 C C . CYS A 1 100 ? 41.277 -29.103 -19.857 1.00 48.28 100 CYS A C 1
ATOM 742 O O . CYS A 1 100 ? 40.872 -30.113 -19.287 1.00 48.28 100 CYS A O 1
ATOM 744 N N . SER A 1 101 ? 41.382 -29.026 -21.182 1.00 58.91 101 SER A N 1
ATOM 745 C CA . SER A 1 101 ? 41.567 -30.238 -21.976 1.00 58.91 101 SER A CA 1
ATOM 746 C C . SER A 1 101 ? 42.964 -30.773 -21.637 1.00 58.91 101 SER A C 1
ATOM 748 O O . SER A 1 101 ? 43.926 -30.009 -21.763 1.00 58.91 101 SER A O 1
ATOM 750 N N . PRO A 1 102 ? 43.121 -32.022 -21.165 1.00 57.50 102 PRO A N 1
ATOM 751 C CA . PRO A 1 102 ? 44.449 -32.592 -20.977 1.00 57.50 102 PRO A CA 1
ATOM 752 C C . PRO A 1 102 ? 45.152 -32.639 -22.344 1.00 57.50 102 PRO A C 1
ATOM 754 O O . PRO A 1 102 ? 44.503 -32.990 -23.335 1.00 57.50 102 PRO A O 1
ATOM 757 N N . PRO A 1 103 ? 46.442 -32.269 -22.444 1.00 55.53 103 PRO A N 1
ATOM 758 C CA . PRO A 1 103 ? 47.173 -32.430 -23.690 1.00 55.53 103 PRO A CA 1
ATOM 759 C C . PRO A 1 103 ? 47.166 -33.920 -24.040 1.00 55.53 103 PRO A C 1
ATOM 761 O O . PRO A 1 103 ? 47.492 -34.766 -23.204 1.00 55.53 103 PRO A O 1
ATOM 764 N N . GLY A 1 104 ? 46.715 -34.234 -25.254 1.00 53.75 104 GLY A N 1
ATOM 765 C CA . GLY A 1 104 ? 46.672 -35.598 -25.755 1.00 53.75 104 GLY A CA 1
ATOM 766 C C . GLY A 1 104 ? 48.044 -36.254 -25.639 1.00 53.75 104 GLY A C 1
ATOM 767 O O . GLY A 1 104 ? 49.055 -35.673 -26.029 1.00 53.75 104 GLY A O 1
ATOM 768 N N . GLN A 1 105 ? 48.063 -37.473 -25.106 1.00 55.88 105 GLN A N 1
ATOM 769 C CA . GLN A 1 105 ? 49.182 -38.387 -25.288 1.00 55.88 105 GLN A CA 1
ATOM 770 C C . GLN A 1 105 ? 49.222 -38.766 -26.773 1.00 55.88 105 GLN A C 1
ATOM 772 O O . GLN A 1 105 ? 48.462 -39.620 -27.224 1.00 55.88 105 GLN A O 1
ATOM 777 N N . GLY A 1 106 ? 50.063 -38.073 -27.534 1.00 51.09 106 GLY A N 1
ATOM 778 C CA . GLY A 1 106 ? 50.583 -38.539 -28.813 1.00 51.09 106 GLY A CA 1
ATOM 779 C C . GLY A 1 106 ? 52.011 -39.023 -28.587 1.00 51.09 106 GLY A C 1
ATOM 780 O O . GLY A 1 106 ? 52.789 -38.316 -27.952 1.00 51.09 106 GLY A O 1
ATOM 781 N N . THR A 1 107 ? 52.285 -40.243 -29.042 1.00 42.00 107 THR A N 1
ATOM 782 C CA . THR A 1 107 ? 53.597 -40.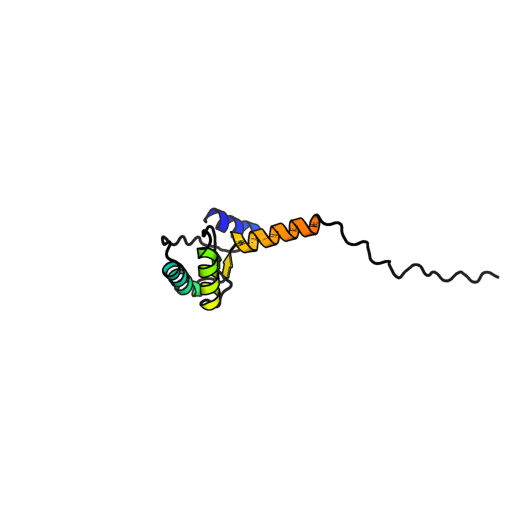911 -29.100 1.00 42.00 107 THR A CA 1
ATOM 783 C C . THR A 1 107 ? 54.717 -40.034 -29.636 1.00 42.00 107 THR A C 1
ATOM 785 O O . THR A 1 107 ? 54.444 -39.326 -30.633 1.00 42.00 107 THR A O 1
#

Radius of gyration: 24.05 Å; chains: 1; bounding box: 66×57×43 Å

Foldseek 3Di:
DVVVQVVCCPPVVDRDDDDDDPDPDLVVLLVVCLVCQVVDQEDEAEDRDPPSVVVSQVSNVVRHPHYYHYCVPVVVVVVVVVVVVVVDDDDPPDPPPPDCPDPDPDD